Protein AF-A0ABC9SR36-F1 (afdb_monomer)

Foldseek 3Di:
DWDWDAKDKDKDAKDKDKDAKDWDAQPVPADPPDDDPVRIDIDHMDIDIDHIDMDIGGIDTDDDD

InterPro domains:
  IPR024447 YXWGXW repeat [PF12779] (4-23)
  IPR024447 YXWGXW repeat [PF12779] (38-47)

Secondary structure (DSSP, 8-state):
-PPP---EEEEE--EEEEE--EEEE-GGG-BTTB--GGGEEEEPPEEEEEPPEEEEEPPPP----

Solvent-accessible surface area (backbone atoms only — not comparable to full-atom values): 4237 Å² total; per-residue (Å²): 134,72,65,79,45,80,51,50,77,46,80,44,75,59,46,80,44,75,46,74,54,46,76,46,80,39,75,86,66,40,57,93,88,49,77,61,76,86,26,52,45,81,44,78,52,51,79,46,73,47,75,57,52,75,46,80,45,80,44,57,86,57,76,89,125

Sequence (65 aa):
MTTWHAGHWDYHPSHPYYHSGHWDYHPSKCHHGVCTQDQWSWHPGHWDLYKSYWNWHPGHWGNHN

Mean predicted aligned error: 10.55 Å

Organism: NCBI:txid718222

Structure (mmCIF, N/CA/C/O backbone):
data_AF-A0ABC9SR36-F1
#
_entry.id   AF-A0ABC9SR36-F1
#
loop_
_atom_site.group_PDB
_atom_site.id
_atom_site.type_symbol
_atom_site.label_atom_id
_atom_site.label_alt_id
_atom_site.label_comp_id
_atom_site.label_asym_id
_atom_site.label_entity_id
_atom_site.label_seq_id
_atom_site.pdbx_PDB_ins_code
_atom_site.Cartn_x
_atom_site.Cartn_y
_atom_site.Cartn_z
_atom_site.occupancy
_atom_site.B_iso_or_equiv
_atom_site.auth_seq_id
_atom_site.auth_comp_id
_atom_site.auth_asym_id
_atom_site.auth_atom_id
_atom_site.pdbx_PDB_model_num
ATOM 1 N N . MET A 1 1 ? -35.728 -32.047 23.137 1.00 49.06 1 MET A N 1
ATOM 2 C CA . MET A 1 1 ? -35.490 -30.658 23.582 1.00 49.06 1 MET A CA 1
ATOM 3 C C . MET A 1 1 ? -34.671 -29.990 22.498 1.00 49.06 1 MET A C 1
ATOM 5 O O . MET A 1 1 ? -33.562 -30.434 22.247 1.00 49.06 1 MET A O 1
ATOM 9 N N . THR A 1 2 ? -35.248 -29.024 21.792 1.00 55.66 2 THR A N 1
ATOM 10 C CA . THR A 1 2 ? -34.548 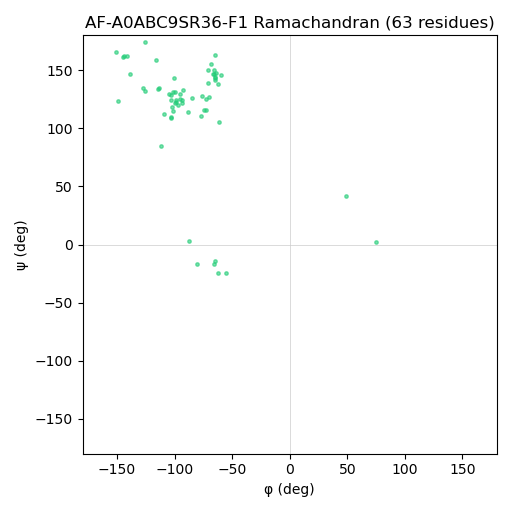-28.222 20.783 1.00 55.66 2 THR A CA 1
ATOM 11 C C . THR A 1 2 ? -33.609 -27.250 21.491 1.00 55.66 2 THR A C 1
ATOM 13 O O . THR A 1 2 ? -34.065 -26.404 22.261 1.00 55.66 2 THR A O 1
ATOM 16 N N . THR A 1 3 ? -32.301 -27.391 21.280 1.00 56.06 3 THR A N 1
ATOM 17 C CA . THR A 1 3 ? -31.303 -26.486 21.861 1.00 56.06 3 THR A CA 1
ATOM 18 C C . THR A 1 3 ? -31.343 -25.159 21.108 1.00 56.06 3 THR A C 1
ATOM 20 O O . THR A 1 3 ? -31.059 -25.104 19.914 1.00 56.06 3 THR A O 1
ATOM 23 N N . TRP A 1 4 ? -31.710 -24.085 21.804 1.00 61.78 4 TRP A N 1
ATOM 24 C CA . TRP A 1 4 ? -31.516 -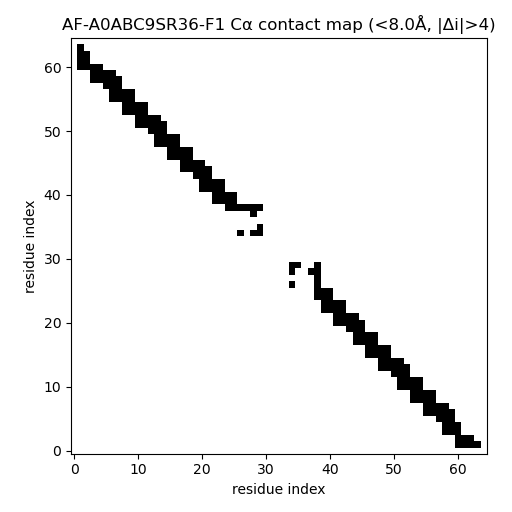22.722 21.314 1.00 61.78 4 TRP A CA 1
ATOM 25 C C . TRP A 1 4 ? -30.027 -22.392 21.326 1.00 61.78 4 TRP A C 1
ATOM 27 O O . TRP A 1 4 ? -29.394 -22.465 22.379 1.00 61.78 4 TRP A O 1
ATOM 37 N N . HIS A 1 5 ? -29.487 -21.946 20.197 1.00 67.75 5 HIS A N 1
ATOM 38 C CA . HIS A 1 5 ? -28.224 -21.218 20.189 1.00 67.75 5 HIS A CA 1
ATOM 39 C C . HIS A 1 5 ? -28.544 -19.730 20.049 1.00 67.75 5 HIS A C 1
ATOM 41 O O . HIS A 1 5 ? -29.105 -19.313 19.039 1.00 67.75 5 HIS A O 1
ATOM 47 N N . ALA A 1 6 ? -28.235 -18.929 21.074 1.00 76.88 6 ALA A N 1
ATOM 48 C CA . ALA A 1 6 ? -28.264 -17.475 20.943 1.00 76.88 6 ALA A CA 1
ATOM 49 C C . ALA A 1 6 ? -27.179 -17.039 19.942 1.00 76.88 6 ALA A C 1
ATOM 51 O O . ALA A 1 6 ? -26.109 -17.648 19.885 1.00 76.88 6 ALA A O 1
ATOM 52 N N . GLY A 1 7 ? -27.464 -16.015 19.133 1.00 85.88 7 GLY A N 1
ATOM 53 C CA . GLY A 1 7 ? -26.453 -15.430 18.248 1.00 85.88 7 GLY A CA 1
ATOM 54 C C . GLY A 1 7 ? -25.324 -14.770 19.040 1.00 85.88 7 GLY A C 1
ATOM 55 O O . GLY A 1 7 ? -25.480 -14.488 20.230 1.00 85.88 7 GLY A O 1
ATOM 56 N N . HIS A 1 8 ? -24.196 -14.508 18.385 1.00 89.62 8 HIS A N 1
ATOM 57 C CA . HIS A 1 8 ? -23.061 -13.837 19.014 1.00 89.62 8 HIS A CA 1
ATOM 58 C C . HIS A 1 8 ? -22.373 -12.854 18.067 1.00 89.62 8 HIS A C 1
ATOM 60 O O . HIS A 1 8 ? -22.556 -12.893 16.850 1.00 89.62 8 HIS A O 1
ATOM 66 N N . TRP A 1 9 ? -21.590 -11.958 18.661 1.00 92.94 9 TRP A N 1
ATOM 67 C CA . TRP A 1 9 ? -20.732 -11.022 17.950 1.00 92.94 9 TRP A CA 1
ATOM 68 C C . TRP A 1 9 ? -19.290 -11.512 17.976 1.00 92.94 9 TRP A C 1
ATOM 70 O O . TRP A 1 9 ? -18.763 -11.795 19.052 1.00 92.94 9 TRP A O 1
ATOM 80 N N . ASP A 1 10 ? -18.654 -11.523 16.812 1.00 94.50 10 ASP A N 1
ATOM 81 C CA . ASP A 1 10 ? -17.226 -11.768 16.661 1.00 94.50 10 ASP A CA 1
ATOM 82 C C . ASP A 1 10 ? -16.488 -10.455 16.416 1.00 94.50 10 ASP A C 1
ATOM 84 O O . ASP A 1 10 ? -16.848 -9.673 15.528 1.00 94.50 10 ASP A O 1
ATOM 88 N N . TYR A 1 11 ? -15.437 -10.216 17.203 1.00 93.75 11 TYR A N 1
ATOM 89 C CA . TYR A 1 11 ? -14.531 -9.092 16.999 1.00 93.75 11 TYR A CA 1
ATOM 90 C C . TYR A 1 11 ? -13.345 -9.513 16.148 1.00 93.75 11 TYR A C 1
ATOM 92 O O . TYR A 1 11 ? -12.577 -10.395 16.532 1.00 93.75 11 TYR A O 1
ATOM 100 N N . HIS A 1 12 ? -13.153 -8.837 15.021 1.00 93.75 12 HIS A N 1
ATOM 101 C CA . HIS A 1 12 ? -11.985 -9.024 14.179 1.00 93.75 12 HIS A CA 1
ATOM 102 C C . HIS A 1 12 ? -11.024 -7.846 14.396 1.00 93.75 12 HIS A C 1
ATOM 104 O O . HIS A 1 12 ? -11.334 -6.720 13.991 1.00 93.75 12 HIS A O 1
ATOM 110 N N . PRO A 1 13 ? -9.869 -8.063 15.058 1.00 92.38 13 PRO A N 1
ATOM 111 C CA . PRO A 1 13 ? -8.891 -7.0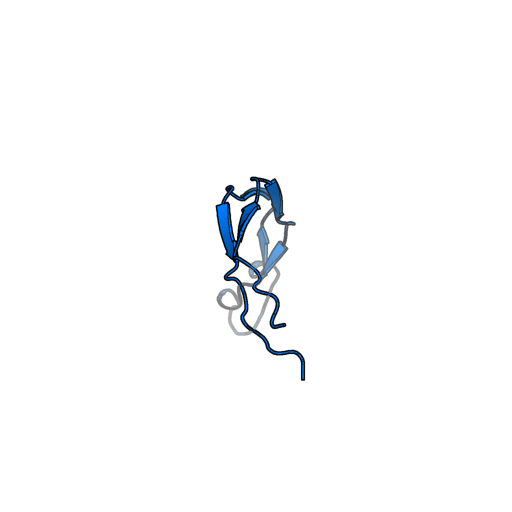09 15.280 1.00 92.38 13 PRO A CA 1
ATOM 112 C C . PRO A 1 13 ? -8.234 -6.572 13.967 1.00 92.38 13 PRO A C 1
ATOM 114 O O . PRO A 1 13 ? -8.142 -7.332 13.000 1.00 92.38 13 PRO A O 1
ATOM 117 N N . SER A 1 14 ? -7.742 -5.333 13.948 1.00 92.69 14 SER A N 1
ATOM 118 C CA . SER A 1 14 ? -6.958 -4.828 12.824 1.00 92.69 14 SER A CA 1
ATOM 119 C C . SER A 1 14 ? -5.682 -5.643 12.664 1.00 92.69 14 SER A C 1
ATOM 121 O O . SER A 1 14 ? -5.005 -5.913 13.659 1.00 92.69 14 SER A O 1
ATOM 123 N N . HIS A 1 15 ? -5.319 -5.968 11.429 1.00 91.44 15 HIS A N 1
ATOM 124 C CA . HIS A 1 15 ? -4.076 -6.672 11.144 1.00 91.44 15 HIS A CA 1
ATOM 125 C C . HIS A 1 15 ? -3.387 -6.099 9.902 1.00 91.44 15 HIS A C 1
ATOM 127 O O . HIS A 1 15 ? -4.063 -5.632 8.977 1.00 91.44 15 HIS A O 1
ATOM 133 N N . PRO A 1 16 ? -2.042 -6.104 9.879 1.00 93.25 16 PRO A N 1
ATOM 134 C CA . PRO A 1 16 ? -1.298 -5.747 8.686 1.00 93.25 16 PRO A CA 1
ATOM 135 C C . PRO A 1 16 ? -1.454 -6.853 7.643 1.00 93.25 16 PRO A C 1
ATOM 137 O O . PRO A 1 16 ? -1.385 -8.040 7.963 1.00 93.25 16 PRO A O 1
ATOM 140 N N . TYR A 1 17 ? -1.626 -6.463 6.389 1.00 92.62 17 TYR A N 1
ATOM 141 C CA . TYR A 1 17 ? -1.652 -7.378 5.259 1.00 92.62 17 TYR A CA 1
ATOM 142 C C . TYR A 1 17 ? -0.653 -6.906 4.211 1.00 92.62 17 TYR A C 1
ATOM 144 O O . TYR A 1 17 ? -0.565 -5.716 3.903 1.00 92.62 17 TYR A O 1
ATOM 152 N N . TYR A 1 18 ? 0.124 -7.849 3.690 1.00 92.38 18 TYR A N 1
ATOM 153 C CA . TYR A 1 18 ? 1.131 -7.571 2.682 1.00 92.38 18 TYR A CA 1
ATOM 154 C C . TYR A 1 18 ? 0.602 -7.931 1.301 1.00 92.38 18 TYR A C 1
ATOM 156 O O . TYR A 1 18 ? 0.281 -9.091 1.040 1.00 92.38 18 TYR A O 1
ATOM 164 N N . HIS A 1 19 ? 0.584 -6.950 0.407 1.00 92.38 19 HIS A N 1
ATOM 165 C CA . HIS A 1 19 ? 0.383 -7.180 -1.014 1.00 92.38 19 HIS A CA 1
ATOM 166 C C . HIS A 1 19 ? 1.750 -7.429 -1.645 1.00 92.38 19 HIS A C 1
ATOM 168 O O . HIS A 1 19 ? 2.599 -6.535 -1.674 1.00 92.38 19 HIS A O 1
ATOM 174 N N . SER A 1 20 ? 1.982 -8.641 -2.151 1.00 93.25 20 SER A N 1
ATOM 175 C CA . SER A 1 20 ? 3.198 -8.929 -2.910 1.00 93.25 20 SER A CA 1
ATOM 176 C C . SER A 1 20 ? 3.220 -8.128 -4.208 1.00 93.25 20 SER A C 1
ATOM 178 O O . SER A 1 20 ? 2.184 -7.925 -4.846 1.00 93.25 20 SER A O 1
ATOM 180 N N . GLY A 1 21 ? 4.415 -7.697 -4.613 1.00 94.06 21 GLY A N 1
ATOM 181 C CA . GLY A 1 21 ? 4.594 -7.023 -5.895 1.00 94.06 21 GLY A CA 1
ATOM 182 C C . GLY A 1 21 ? 4.163 -7.915 -7.057 1.00 94.06 21 GLY A C 1
ATOM 183 O O . GLY A 1 21 ? 4.313 -9.138 -6.997 1.00 94.06 21 GLY A O 1
ATOM 184 N N . HIS A 1 22 ? 3.611 -7.305 -8.097 1.00 93.25 22 HIS A N 1
ATOM 185 C CA . HIS A 1 22 ? 3.092 -8.018 -9.257 1.00 93.25 22 HIS A CA 1
ATOM 186 C C . HIS A 1 22 ? 3.315 -7.225 -10.541 1.00 93.25 22 HIS A C 1
ATOM 188 O O . HIS A 1 22 ? 3.579 -6.023 -10.532 1.00 93.25 22 HIS A O 1
ATOM 194 N N . TRP A 1 23 ? 3.234 -7.940 -11.656 1.00 93.50 23 TRP A N 1
ATOM 195 C CA . TRP A 1 23 ? 3.296 -7.367 -12.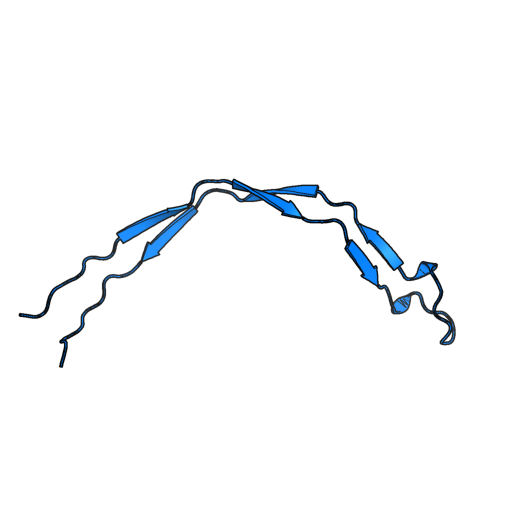988 1.00 93.50 23 TRP A CA 1
ATOM 196 C C . TRP A 1 23 ? 1.888 -7.216 -13.546 1.00 93.50 23 TRP A C 1
ATOM 198 O O . TRP A 1 23 ? 1.169 -8.205 -13.673 1.00 93.50 23 TRP A O 1
ATOM 208 N N . ASP A 1 24 ? 1.541 -5.997 -1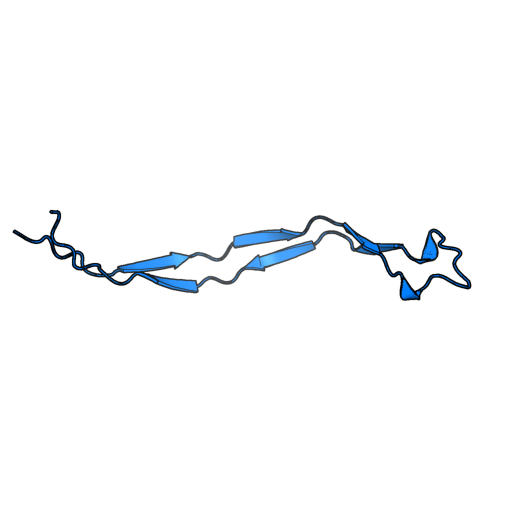3.936 1.00 92.31 24 ASP A N 1
ATOM 209 C CA . ASP A 1 24 ? 0.300 -5.701 -14.636 1.00 92.31 24 ASP A CA 1
ATOM 210 C C . ASP A 1 24 ? 0.522 -5.684 -16.140 1.00 92.31 24 ASP A C 1
ATOM 212 O O . ASP A 1 24 ? 1.417 -5.004 -16.653 1.00 92.31 24 ASP A O 1
ATOM 216 N N . TYR A 1 25 ? -0.324 -6.425 -16.851 1.00 90.31 25 TYR A N 1
ATOM 217 C CA . TYR A 1 25 ? -0.313 -6.480 -18.303 1.00 90.31 25 TYR A CA 1
ATOM 218 C C . TYR A 1 25 ? -1.324 -5.501 -18.898 1.00 90.31 25 TYR A C 1
ATOM 220 O O . TYR A 1 25 ? -2.520 -5.569 -18.619 1.00 90.31 25 TYR A O 1
ATOM 228 N N . HIS A 1 26 ? -0.845 -4.624 -19.776 1.00 87.44 26 HIS A N 1
ATOM 229 C CA . HIS A 1 26 ? -1.639 -3.608 -20.457 1.00 87.44 26 HIS A CA 1
ATOM 230 C C . HIS A 1 26 ? -1.747 -3.925 -21.956 1.00 87.44 26 HIS A C 1
ATOM 232 O O . HIS A 1 26 ? -0.983 -3.375 -22.755 1.00 87.44 26 HIS A O 1
ATOM 238 N N . PRO A 1 27 ? -2.705 -4.770 -22.382 1.00 82.50 27 PRO A N 1
ATOM 239 C CA . PRO A 1 27 ? -2.836 -5.183 -23.783 1.00 82.50 27 PRO A CA 1
ATOM 240 C C . PRO A 1 27 ? -3.125 -4.015 -24.737 1.00 82.50 27 PRO A C 1
ATOM 242 O O . PRO A 1 27 ? -2.775 -4.069 -25.913 1.00 82.50 27 PRO A O 1
ATOM 245 N N . SER A 1 28 ? -3.710 -2.923 -24.236 1.00 83.12 28 SER A N 1
ATOM 246 C CA . SER A 1 28 ? -3.969 -1.700 -25.006 1.00 83.12 28 SER A CA 1
ATOM 247 C C . SER A 1 28 ? -2.701 -0.971 -25.464 1.00 83.12 28 SER A C 1
ATOM 249 O O . SER A 1 28 ? -2.774 -0.147 -26.370 1.00 83.12 28 SER A O 1
ATOM 251 N N . LYS A 1 29 ? -1.540 -1.277 -24.870 1.00 82.19 29 LYS A N 1
ATOM 252 C CA . LYS A 1 29 ? -0.233 -0.742 -25.275 1.00 82.19 29 LYS A CA 1
ATOM 253 C C . LYS A 1 29 ? 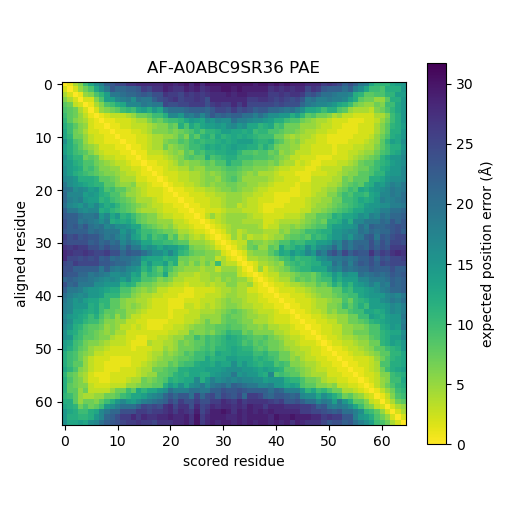0.441 -1.576 -26.377 1.00 82.19 29 LYS A C 1
ATOM 255 O O . LYS A 1 29 ? 1.584 -1.298 -26.738 1.00 82.19 29 LYS A O 1
ATOM 260 N N . CYS A 1 30 ? -0.210 -2.619 -26.900 1.00 81.44 30 CYS A N 1
ATOM 261 C CA . CYS A 1 30 ? 0.295 -3.329 -28.075 1.00 81.44 30 CYS A CA 1
ATOM 262 C C . CYS A 1 30 ? 0.032 -2.504 -29.342 1.00 81.44 30 CYS A C 1
ATOM 264 O O . CYS A 1 30 ? -1.099 -2.105 -29.618 1.00 81.44 30 CYS A O 1
ATOM 266 N N . HIS A 1 31 ? 1.076 -2.272 -30.138 1.00 78.12 31 HIS A N 1
ATOM 267 C CA . HIS A 1 31 ? 0.974 -1.546 -31.403 1.00 78.12 31 HIS A CA 1
ATOM 268 C C . HIS A 1 31 ? 1.005 -2.536 -32.571 1.00 78.12 31 HIS A C 1
ATOM 270 O O . HIS A 1 31 ? 1.927 -3.339 -32.689 1.00 78.12 31 HIS A O 1
ATOM 276 N N . HIS A 1 32 ? -0.016 -2.486 -33.435 1.00 77.69 32 HIS A N 1
ATOM 277 C CA . HIS A 1 32 ? -0.141 -3.324 -34.639 1.00 77.69 32 HIS A CA 1
ATOM 278 C C . HIS A 1 32 ? 0.094 -4.832 -34.408 1.00 77.69 32 HIS A C 1
ATOM 280 O O . HIS A 1 32 ? 0.746 -5.499 -35.206 1.00 77.69 32 HIS A O 1
ATOM 286 N N . GLY A 1 33 ? -0.430 -5.380 -33.306 1.00 75.00 33 GLY A N 1
ATOM 287 C CA . GLY A 1 33 ? -0.328 -6.814 -33.000 1.00 75.00 33 GLY A CA 1
ATOM 288 C C . GLY A 1 33 ? 1.047 -7.273 -32.507 1.00 75.00 33 GLY A C 1
ATOM 289 O O . GLY A 1 33 ? 1.220 -8.455 -32.223 1.00 75.00 33 GLY A O 1
ATOM 290 N N . VAL A 1 34 ? 2.008 -6.356 -32.359 1.00 76.62 34 VAL A N 1
ATOM 291 C CA . VAL A 1 34 ? 3.298 -6.631 -31.728 1.00 76.62 34 VAL A CA 1
ATOM 292 C C . VAL A 1 34 ? 3.234 -6.197 -30.270 1.00 76.62 34 VAL A C 1
ATOM 294 O O . VAL A 1 34 ? 2.998 -5.029 -29.949 1.00 76.62 34 VAL A O 1
ATOM 297 N N . CYS A 1 35 ? 3.445 -7.169 -29.388 1.00 80.00 35 CYS A N 1
ATOM 298 C CA . CYS A 1 35 ? 3.506 -6.966 -27.953 1.00 80.00 35 CYS A CA 1
ATOM 299 C C . CYS A 1 35 ? 4.979 -7.040 -27.482 1.00 80.00 35 CYS A C 1
ATOM 301 O O . CYS A 1 35 ? 5.703 -7.965 -27.846 1.00 80.00 35 CYS A O 1
ATOM 303 N N . THR A 1 36 ? 5.434 -6.041 -26.722 1.00 81.50 36 THR A N 1
ATOM 304 C CA . THR A 1 36 ? 6.802 -5.837 -26.216 1.00 81.50 36 THR A CA 1
ATOM 305 C C . THR A 1 36 ? 6.782 -5.677 -24.691 1.00 81.50 36 THR A C 1
ATOM 307 O O . THR A 1 36 ? 5.725 -5.612 -24.062 1.00 81.50 36 THR A O 1
ATOM 310 N N . GLN A 1 37 ? 7.957 -5.597 -24.060 1.00 79.31 37 GLN A N 1
ATOM 311 C CA . GLN A 1 37 ? 8.070 -5.402 -22.607 1.00 79.31 37 GLN A CA 1
ATOM 312 C C . GLN A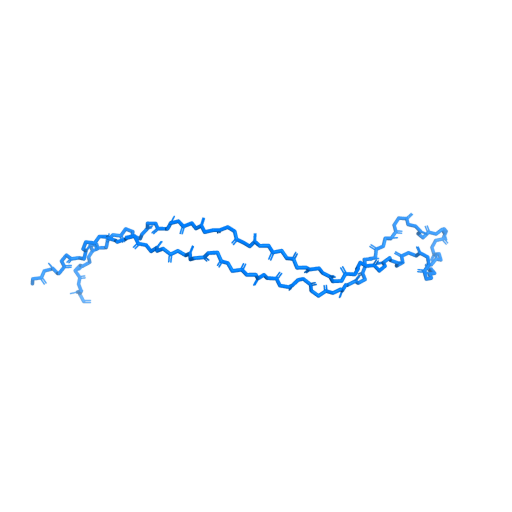 1 37 ? 7.331 -4.158 -22.084 1.00 79.31 37 GLN A C 1
ATOM 314 O O . GLN A 1 37 ? 6.900 -4.165 -20.936 1.00 79.31 37 GLN A O 1
ATOM 319 N N . ASP A 1 38 ? 7.100 -3.145 -22.921 1.00 81.94 38 ASP A N 1
ATOM 320 C CA . ASP A 1 38 ? 6.438 -1.887 -22.546 1.00 81.94 38 ASP A CA 1
ATOM 321 C C . ASP A 1 38 ? 4.965 -2.045 -22.122 1.00 81.94 38 ASP A C 1
ATOM 323 O O . ASP A 1 38 ? 4.372 -1.130 -21.540 1.00 81.94 38 ASP A O 1
ATOM 327 N N . GLN A 1 39 ? 4.347 -3.198 -22.399 1.00 88.25 39 GLN A N 1
ATOM 328 C CA . GLN A 1 39 ? 2.990 -3.496 -21.924 1.00 88.25 39 GLN A CA 1
ATOM 329 C C . GLN A 1 39 ? 2.948 -3.973 -20.479 1.00 88.25 39 GLN A C 1
ATOM 331 O O . GLN A 1 39 ? 1.883 -3.949 -19.864 1.00 88.25 39 GLN A O 1
ATOM 336 N N . TRP A 1 40 ? 4.080 -4.390 -19.929 1.00 90.44 40 TRP A N 1
ATOM 337 C CA . TRP A 1 40 ? 4.165 -4.823 -18.549 1.00 90.44 40 TRP A CA 1
ATOM 338 C C . TRP A 1 40 ? 4.565 -3.645 -17.671 1.00 90.44 40 TRP A C 1
ATOM 340 O O . TRP A 1 40 ? 5.473 -2.880 -17.987 1.00 90.44 40 TRP A O 1
ATOM 350 N N . SER A 1 41 ? 3.867 -3.458 -16.559 1.00 91.25 41 SER A N 1
ATOM 351 C CA . SER A 1 41 ? 4.238 -2.466 -15.552 1.00 91.25 41 SER A CA 1
ATOM 352 C C . SER A 1 41 ? 4.362 -3.150 -14.205 1.00 91.25 41 SER A C 1
ATOM 354 O O . SER A 1 41 ? 3.516 -3.956 -13.829 1.00 91.25 41 SER A O 1
ATOM 356 N N . TRP A 1 42 ? 5.461 -2.876 -13.513 1.00 91.62 42 TRP A N 1
ATOM 357 C CA . TRP A 1 42 ? 5.715 -3.449 -12.201 1.00 91.62 42 TRP A CA 1
ATOM 358 C C . TRP A 1 42 ? 5.029 -2.605 -11.139 1.00 91.62 42 TRP A C 1
ATOM 360 O O . TRP A 1 42 ? 5.296 -1.406 -11.036 1.00 91.62 42 TRP A O 1
ATOM 370 N N . HIS A 1 43 ? 4.214 -3.248 -10.311 1.00 92.94 43 HIS A N 1
ATOM 371 C CA . HIS A 1 43 ? 3.721 -2.666 -9.079 1.00 92.94 43 HIS A CA 1
ATOM 372 C C . HIS A 1 43 ? 4.493 -3.233 -7.886 1.00 92.94 43 HIS A C 1
ATOM 374 O O . HIS A 1 43 ? 4.458 -4.444 -7.643 1.00 92.94 43 HIS A O 1
ATOM 380 N N . PRO A 1 44 ? 5.210 -2.379 -7.129 1.00 93.12 44 PRO A N 1
ATOM 381 C CA . PRO A 1 44 ? 5.922 -2.825 -5.947 1.00 93.12 44 PRO A CA 1
ATOM 382 C C . PRO A 1 44 ? 4.935 -3.293 -4.878 1.00 93.12 44 PRO A C 1
ATOM 384 O O . PRO A 1 44 ? 3.832 -2.762 -4.733 1.00 93.12 44 PRO A O 1
ATOM 387 N N . GLY A 1 45 ? 5.363 -4.290 -4.106 1.00 94.88 45 GLY A N 1
ATOM 388 C CA . GLY A 1 45 ? 4.593 -4.734 -2.956 1.00 94.88 45 GLY A CA 1
ATOM 389 C C . GLY A 1 45 ? 4.494 -3.636 -1.901 1.00 94.88 45 GLY A C 1
ATOM 390 O O . GLY A 1 45 ? 5.422 -2.840 -1.733 1.00 94.88 45 GLY A O 1
ATOM 391 N N . HIS A 1 46 ? 3.382 -3.607 -1.179 1.00 93.19 46 HIS A N 1
ATOM 392 C CA . HIS A 1 46 ? 3.136 -2.637 -0.119 1.00 93.19 46 HIS A CA 1
ATOM 393 C C . HIS A 1 46 ? 2.368 -3.269 1.042 1.00 93.19 46 HIS A C 1
ATOM 395 O O . HIS A 1 46 ? 1.786 -4.349 0.928 1.00 93.19 46 HIS A O 1
ATOM 401 N N . TRP A 1 47 ? 2.425 -2.592 2.184 1.00 94.75 47 TRP A N 1
ATOM 402 C CA . TRP A 1 47 ? 1.697 -2.970 3.385 1.00 94.75 47 TRP A CA 1
ATOM 403 C C . TRP A 1 47 ? 0.442 -2.127 3.516 1.00 94.75 47 TRP A C 1
ATOM 405 O O . TRP A 1 47 ? 0.526 -0.901 3.476 1.00 94.75 47 TRP A O 1
ATOM 415 N N . ASP A 1 48 ? -0.675 -2.796 3.770 1.00 93.06 48 ASP A N 1
ATOM 416 C CA . ASP A 1 48 ? -1.932 -2.165 4.142 1.00 93.06 48 ASP A CA 1
ATOM 417 C C . ASP A 1 48 ? -2.349 -2.575 5.547 1.00 93.06 48 ASP A C 1
ATOM 419 O O . ASP A 1 48 ? -1.943 -3.612 6.080 1.00 93.06 48 ASP A O 1
ATOM 423 N N . LEU A 1 49 ? -3.208 -1.753 6.142 1.00 93.06 49 LEU A N 1
ATOM 424 C CA . LEU A 1 49 ? -3.844 -2.050 7.413 1.00 93.06 49 LEU A CA 1
ATOM 425 C C . LEU A 1 49 ? -5.326 -2.342 7.185 1.00 93.06 49 LEU A C 1
ATOM 427 O O . LEU A 1 49 ? -6.106 -1.433 6.887 1.00 93.06 49 LEU A O 1
ATOM 431 N N . TYR A 1 50 ? -5.733 -3.591 7.405 1.00 92.69 50 TYR A N 1
ATOM 432 C CA . TYR A 1 50 ? -7.151 -3.910 7.510 1.00 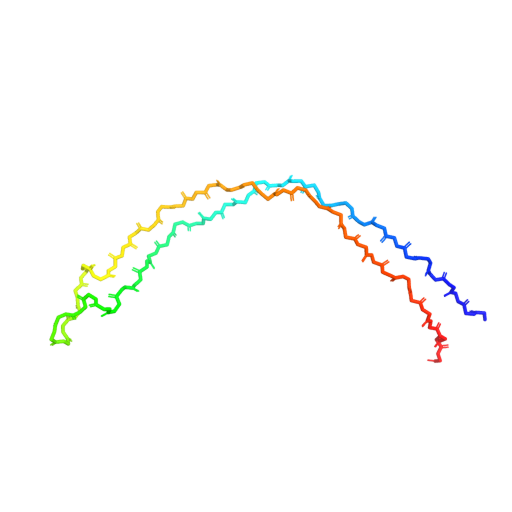92.69 50 TYR A CA 1
ATOM 433 C C . TYR A 1 50 ? -7.681 -3.376 8.836 1.00 92.69 50 TYR A C 1
ATOM 435 O O . TYR A 1 50 ? -7.142 -3.667 9.907 1.00 92.69 50 TYR A O 1
ATOM 443 N N . LYS A 1 51 ? -8.738 -2.564 8.764 1.00 92.81 51 LYS A N 1
ATOM 444 C CA . LYS A 1 51 ? -9.385 -2.001 9.952 1.00 92.81 51 LYS A CA 1
ATOM 445 C C . LYS A 1 51 ? -10.143 -3.087 10.705 1.00 92.81 51 LYS A C 1
ATOM 447 O O . LYS A 1 51 ? -10.636 -4.039 10.103 1.00 92.81 51 LYS A O 1
ATOM 452 N N . SER A 1 52 ? -10.243 -2.918 12.019 1.00 94.25 52 SER A N 1
ATOM 453 C CA . SER A 1 52 ? -11.062 -3.797 12.842 1.00 94.25 52 SER A CA 1
ATOM 454 C C . SER A 1 52 ? -12.543 -3.656 12.504 1.00 94.25 52 SER A C 1
ATOM 456 O O . SER A 1 52 ? -13.007 -2.588 12.094 1.00 94.25 52 SER A O 1
ATOM 458 N N . TYR A 1 53 ? -13.286 -4.743 12.687 1.00 93.25 53 TYR A N 1
ATOM 459 C CA . TYR A 1 53 ? -14.730 -4.773 12.484 1.00 93.25 53 TYR A CA 1
ATOM 460 C C . TYR A 1 53 ? -15.400 -5.805 13.391 1.00 93.25 53 TYR A C 1
ATOM 462 O O . TYR A 1 53 ? -14.748 -6.665 13.984 1.00 93.25 53 TYR A O 1
ATOM 470 N N . TRP A 1 54 ? -16.721 -5.691 13.496 1.00 94.31 54 TRP A N 1
ATOM 471 C CA . TRP A 1 54 ? -17.578 -6.622 14.217 1.00 94.31 54 TRP A CA 1
ATOM 472 C C . TRP A 1 54 ? -18.479 -7.353 13.230 1.00 94.31 54 TRP A C 1
ATOM 474 O O . TRP A 1 54 ? -19.088 -6.711 12.375 1.00 94.31 54 TRP A O 1
ATOM 484 N N . ASN A 1 55 ? -18.593 -8.669 13.379 1.00 94.38 55 ASN A N 1
ATOM 485 C CA . ASN A 1 55 ? -19.527 -9.494 12.618 1.00 94.38 55 ASN A CA 1
ATOM 486 C C . ASN A 1 55 ? -20.576 -10.098 13.548 1.00 94.38 55 ASN A C 1
ATOM 488 O O . ASN A 1 55 ? -20.246 -10.621 14.610 1.00 94.38 55 ASN A O 1
ATOM 492 N N . TRP A 1 56 ? -21.843 -10.031 13.142 1.00 90.31 56 TRP A N 1
ATOM 493 C CA . TRP A 1 56 ? -22.936 -10.697 13.845 1.00 90.31 56 TRP A CA 1
ATOM 494 C C . TRP A 1 56 ? -23.191 -12.065 13.233 1.00 90.31 56 TRP A C 1
ATOM 496 O O . TRP A 1 56 ? -23.498 -12.167 12.044 1.00 90.31 56 TRP A O 1
ATOM 506 N N . HIS A 1 57 ? -23.141 -13.100 14.061 1.00 87.06 57 HIS A N 1
ATOM 507 C CA . HIS A 1 57 ? -23.563 -14.441 13.698 1.00 87.06 57 HIS A CA 1
ATOM 508 C C . HIS A 1 57 ? -24.932 -14.736 14.318 1.00 87.06 57 HIS A C 1
ATOM 510 O O . HIS A 1 57 ? -25.040 -14.879 15.542 1.00 87.06 57 HIS A O 1
ATOM 516 N N . PRO A 1 58 ? -26.000 -14.817 13.498 1.00 84.81 58 PRO A N 1
ATOM 517 C CA . PRO A 1 58 ? -27.325 -15.127 14.002 1.00 84.81 58 PRO A CA 1
ATOM 518 C C . PRO A 1 58 ? -27.357 -16.548 14.570 1.00 84.81 58 PRO A C 1
ATOM 520 O O . PRO A 1 58 ? -26.755 -17.479 14.035 1.00 84.81 58 PRO A O 1
ATOM 523 N N . GLY A 1 59 ? -28.081 -16.707 15.674 1.00 79.75 59 GLY A N 1
ATOM 524 C CA . GLY A 1 59 ? -28.360 -18.014 16.252 1.00 79.75 59 GLY A CA 1
ATOM 525 C C . GLY A 1 59 ? -29.260 -18.839 15.336 1.00 79.75 59 GLY A C 1
ATOM 526 O O . GLY A 1 59 ? -30.135 -18.290 14.663 1.00 79.75 59 GLY A O 1
ATOM 527 N N . HIS A 1 60 ? -29.067 -20.156 15.319 1.00 71.19 60 HIS A N 1
ATOM 528 C CA . HIS A 1 60 ? -29.910 -21.063 14.545 1.00 71.19 60 HIS A CA 1
ATOM 529 C C . HIS A 1 60 ? -30.955 -21.753 15.420 1.00 71.19 60 HIS A C 1
ATOM 531 O O . HIS A 1 60 ? -30.691 -22.153 16.556 1.00 71.19 60 HIS A O 1
ATOM 537 N N . TRP A 1 61 ? -32.135 -21.942 14.831 1.00 63.50 61 TRP A N 1
ATOM 538 C CA . TRP A 1 61 ? -33.137 -22.898 15.282 1.00 63.50 61 TRP A CA 1
ATOM 539 C C . TRP A 1 61 ? -33.035 -24.160 14.434 1.00 63.50 61 TRP A C 1
ATOM 541 O O . TRP A 1 61 ? -33.183 -24.098 13.216 1.00 63.50 61 TRP A O 1
ATOM 551 N N . GLY A 1 62 ? -32.826 -25.308 15.071 1.00 54.22 62 GLY A N 1
ATOM 552 C CA . GLY A 1 62 ? -32.843 -26.596 14.390 1.00 54.22 62 GLY A CA 1
ATOM 553 C C . GLY A 1 62 ? -33.322 -27.699 15.320 1.00 54.22 62 GLY A C 1
ATOM 554 O O . GLY A 1 62 ? -32.754 -27.911 16.388 1.00 54.22 62 GLY A O 1
ATOM 555 N N . ASN A 1 63 ? -34.377 -28.404 14.915 1.00 54.72 63 ASN A N 1
ATOM 556 C CA . ASN A 1 63 ? -34.669 -29.731 15.438 1.00 54.72 63 ASN A CA 1
ATOM 557 C C . ASN A 1 63 ? -33.700 -30.693 14.736 1.00 54.72 63 ASN A C 1
ATOM 559 O O . ASN A 1 63 ? -33.807 -30.857 13.523 1.00 54.72 63 ASN A O 1
ATOM 563 N N . HIS A 1 64 ? -32.727 -31.264 15.456 1.00 51.09 64 HIS A N 1
ATOM 564 C CA . HIS A 1 64 ? -32.032 -32.454 14.960 1.00 51.09 64 HIS A CA 1
ATOM 565 C C . HIS A 1 64 ? -33.098 -33.547 14.809 1.00 51.09 64 HIS A C 1
ATOM 567 O O . HIS A 1 64 ? -33.579 -34.066 15.816 1.00 51.09 64 HIS A O 1
ATOM 573 N N . ASN A 1 65 ? -33.490 -33.834 13.567 1.00 47.06 65 ASN A N 1
ATOM 574 C CA . ASN A 1 65 ? -34.077 -35.120 13.201 1.00 47.06 65 ASN A CA 1
ATOM 575 C C . ASN A 1 65 ? -32.942 -36.038 12.761 1.00 47.06 65 ASN A C 1
ATOM 577 O O . ASN A 1 65 ? -32.123 -35.567 11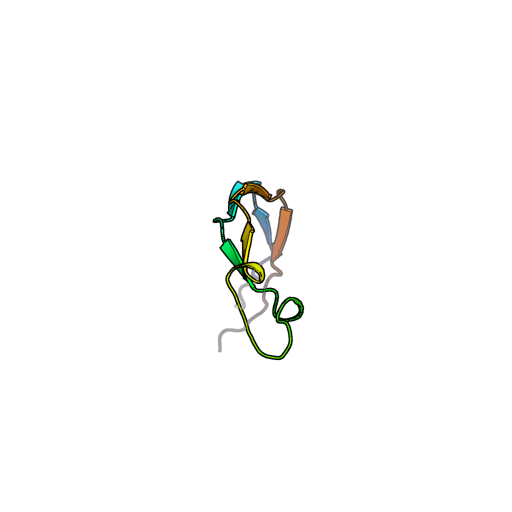.938 1.00 47.06 65 ASN A O 1
#

Radius of gyration: 24.22 Å; Cα contacts (8 Å, |Δi|>4): 104; chains: 1; bounding box: 44×34×58 Å

pLDDT: mean 83.54, std 13.29, range [47.06, 94.88]